Protein AF-A0A359GZG9-F1 (afdb_monomer_lite)

pLDDT: mean 92.31, std 10.07, range [51.34, 98.62]

Structure (mmCIF, N/CA/C/O backbone):
data_AF-A0A359GZG9-F1
#
_entry.id   AF-A0A359GZG9-F1
#
loop_
_atom_site.group_PDB
_atom_site.id
_atom_site.type_symbol
_atom_site.label_atom_id
_atom_site.label_alt_id
_atom_site.label_comp_id
_atom_site.label_asym_id
_atom_site.label_entity_id
_atom_site.label_seq_id
_atom_site.pdbx_PDB_ins_code
_atom_site.Cartn_x
_atom_site.Cartn_y
_atom_site.Cartn_z
_atom_site.occupancy
_atom_site.B_iso_or_equiv
_atom_site.auth_seq_id
_atom_site.auth_comp_id
_atom_site.auth_asym_id
_atom_site.auth_atom_id
_atom_site.pdbx_PDB_model_num
ATOM 1 N N . LYS A 1 1 ? 21.000 -8.031 -15.986 1.00 51.34 1 LYS A N 1
ATOM 2 C CA . LYS A 1 1 ? 21.719 -9.084 -15.213 1.00 51.34 1 LYS A CA 1
ATOM 3 C C . LYS A 1 1 ? 23.115 -8.626 -14.789 1.00 51.34 1 LYS A C 1
ATOM 5 O O . LYS A 1 1 ? 23.415 -8.759 -13.612 1.00 51.34 1 LYS A O 1
ATOM 10 N N . ASN A 1 2 ? 23.910 -8.028 -15.682 1.00 58.94 2 ASN A N 1
ATOM 11 C CA . ASN A 1 2 ? 25.268 -7.560 -15.359 1.00 58.94 2 ASN A CA 1
ATOM 12 C C . ASN A 1 2 ? 25.313 -6.458 -14.279 1.00 58.94 2 ASN A C 1
ATOM 14 O O . ASN A 1 2 ? 26.175 -6.518 -13.416 1.00 58.94 2 ASN A O 1
ATOM 18 N N . GLU A 1 3 ? 24.341 -5.538 -14.242 1.00 61.41 3 GLU A N 1
ATOM 19 C CA . GLU A 1 3 ? 24.278 -4.470 -13.218 1.00 61.41 3 GLU A CA 1
ATOM 20 C C . GLU A 1 3 ? 23.906 -4.951 -11.802 1.00 61.41 3 GLU A C 1
ATOM 22 O O . GLU A 1 3 ? 24.266 -4.321 -10.814 1.00 61.41 3 GLU A O 1
ATOM 27 N N . ILE A 1 4 ? 23.190 -6.075 -11.668 1.00 65.81 4 ILE A N 1
ATOM 28 C CA . ILE A 1 4 ? 22.900 -6.663 -10.344 1.00 65.81 4 ILE A CA 1
ATOM 29 C C . ILE A 1 4 ? 24.149 -7.394 -9.835 1.00 65.81 4 ILE A C 1
ATOM 31 O O . ILE A 1 4 ? 24.505 -7.290 -8.663 1.00 65.81 4 ILE A O 1
ATOM 35 N N . ALA A 1 5 ? 24.838 -8.102 -10.736 1.00 64.88 5 ALA A N 1
ATOM 36 C CA . ALA A 1 5 ? 26.071 -8.823 -10.440 1.00 64.88 5 ALA A CA 1
ATOM 37 C C . ALA A 1 5 ? 27.269 -7.895 -10.144 1.00 64.88 5 ALA A C 1
ATOM 39 O O . ALA A 1 5 ? 28.236 -8.344 -9.537 1.00 64.88 5 ALA A O 1
ATOM 40 N N . SER A 1 6 ? 27.207 -6.606 -10.505 1.00 73.12 6 SER A N 1
ATOM 41 C CA . SER A 1 6 ? 28.295 -5.630 -10.322 1.00 73.12 6 SER A CA 1
ATOM 42 C C . SER A 1 6 ? 28.347 -4.971 -8.934 1.00 73.12 6 SER A C 1
ATOM 44 O O . SER A 1 6 ? 28.922 -3.894 -8.789 1.00 73.12 6 SER A O 1
ATOM 46 N N . GLY A 1 7 ? 27.754 -5.589 -7.907 1.00 76.88 7 GLY A N 1
ATOM 47 C CA . GLY A 1 7 ? 27.867 -5.118 -6.521 1.00 76.88 7 GLY A CA 1
ATOM 48 C C . GLY A 1 7 ? 26.690 -4.289 -6.003 1.00 76.88 7 GLY A C 1
ATOM 49 O O . GLY A 1 7 ? 26.897 -3.411 -5.165 1.00 76.88 7 GLY A O 1
ATOM 50 N N . TYR A 1 8 ? 25.460 -4.567 -6.457 1.00 79.75 8 TYR A N 1
ATOM 51 C CA . TYR A 1 8 ? 24.255 -4.005 -5.834 1.00 79.75 8 TYR A CA 1
ATOM 52 C C . TYR A 1 8 ? 24.249 -4.266 -4.319 1.00 79.75 8 TYR A C 1
ATOM 54 O O . TYR A 1 8 ? 24.358 -5.409 -3.871 1.00 79.75 8 TYR A O 1
ATOM 62 N N . LYS A 1 9 ? 24.073 -3.201 -3.529 1.00 77.94 9 LYS A N 1
ATOM 63 C CA . LYS A 1 9 ? 23.887 -3.279 -2.077 1.00 77.94 9 LYS A CA 1
ATOM 64 C C . LYS A 1 9 ? 22.495 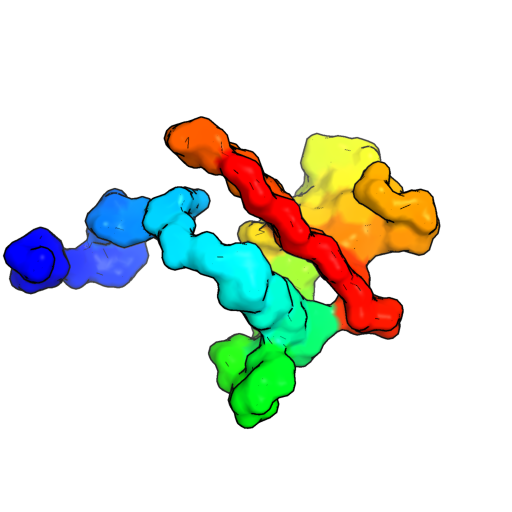-2.784 -1.705 1.00 77.94 9 LYS A C 1
ATOM 66 O O . LYS A 1 9 ? 22.167 -1.617 -1.935 1.00 77.94 9 LYS A O 1
ATOM 71 N N . THR A 1 10 ? 21.687 -3.656 -1.102 1.00 77.19 10 THR A N 1
ATOM 72 C CA . THR A 1 10 ? 20.360 -3.304 -0.578 1.00 77.19 10 THR A CA 1
ATOM 73 C C . THR A 1 10 ? 20.455 -2.081 0.335 1.00 77.19 10 THR A C 1
ATOM 75 O O . THR A 1 10 ? 21.306 -2.031 1.219 1.00 77.19 10 THR A O 1
ATOM 78 N N . GLY A 1 11 ? 19.606 -1.078 0.102 1.00 73.69 11 GLY A N 1
ATOM 79 C CA . GLY A 1 11 ? 19.588 0.170 0.877 1.00 73.69 11 GLY A CA 1
ATOM 80 C C . GLY A 1 11 ? 20.657 1.208 0.506 1.00 73.69 11 GLY A C 1
ATOM 81 O O . GLY A 1 11 ? 20.580 2.327 0.998 1.00 73.69 11 GLY A O 1
ATOM 82 N N . LEU A 1 12 ? 21.611 0.883 -0.377 1.00 72.81 12 LEU A N 1
ATOM 83 C CA . LEU A 1 12 ? 22.688 1.787 -0.817 1.00 72.81 12 LEU A CA 1
ATOM 84 C C . LEU A 1 12 ? 22.635 2.062 -2.328 1.00 72.81 12 LEU A C 1
ATOM 86 O O . LEU A 1 12 ? 22.698 3.208 -2.757 1.00 72.81 12 LEU A O 1
ATOM 90 N N . SER A 1 13 ? 22.469 1.023 -3.148 1.00 71.81 13 SER A N 1
ATOM 91 C CA . SER A 1 13 ? 22.445 1.123 -4.616 1.00 71.81 13 SER A CA 1
ATOM 92 C C . SER A 1 13 ? 21.008 1.181 -5.145 1.00 71.81 13 SER A C 1
ATOM 94 O O . SER A 1 13 ? 20.566 0.310 -5.889 1.00 71.81 13 SER A O 1
ATOM 96 N N . THR A 1 14 ? 20.239 2.181 -4.718 1.00 67.94 14 THR A N 1
ATOM 97 C CA . THR A 1 14 ? 18.786 2.249 -4.946 1.00 67.94 14 THR A CA 1
ATOM 98 C C . THR A 1 14 ? 18.325 2.504 -6.393 1.00 67.94 14 THR A C 1
ATOM 100 O O . THR A 1 14 ? 17.271 1.967 -6.730 1.00 67.94 14 THR A O 1
ATOM 103 N N . PRO A 1 15 ? 19.045 3.210 -7.295 1.00 72.69 15 PRO A N 1
ATOM 104 C CA . PRO A 1 15 ? 18.506 3.540 -8.622 1.00 72.69 15 PRO A CA 1
ATOM 105 C C . PRO A 1 15 ? 18.185 2.328 -9.505 1.00 72.69 15 PRO A C 1
ATOM 107 O O . PRO A 1 15 ? 17.220 2.370 -10.263 1.00 72.69 15 PRO A O 1
ATOM 110 N N . LEU A 1 16 ? 18.940 1.232 -9.364 1.00 76.50 16 LEU A N 1
ATOM 111 C CA . LEU A 1 16 ? 18.843 0.049 -10.229 1.00 76.50 16 LEU A CA 1
ATOM 112 C C . LEU A 1 16 ? 17.442 -0.582 -10.253 1.00 76.50 16 LEU A C 1
ATOM 114 O O . LEU A 1 16 ? 17.009 -1.105 -11.275 1.00 76.50 16 LEU A O 1
ATOM 118 N N . PHE A 1 17 ? 16.727 -0.521 -9.129 1.00 75.56 17 PHE A N 1
ATOM 119 C CA . PHE A 1 17 ? 15.367 -1.054 -9.014 1.00 75.56 17 PHE A CA 1
ATOM 120 C C . PHE A 1 17 ? 14.298 0.034 -8.971 1.00 75.56 17 PHE A C 1
ATOM 122 O O . PHE A 1 17 ? 13.119 -0.292 -8.862 1.00 75.56 17 PHE A O 1
ATOM 129 N N . SER A 1 18 ? 14.705 1.308 -9.042 1.00 81.25 18 SER A N 1
ATOM 130 C CA . SER A 1 18 ? 13.824 2.474 -8.960 1.00 81.25 18 SER A CA 1
ATOM 131 C C . SER A 1 18 ? 12.734 2.298 -7.878 1.00 81.25 18 SER A C 1
ATOM 133 O O . SER A 1 18 ? 11.537 2.271 -8.173 1.00 81.25 18 SER A O 1
ATOM 135 N N . PRO A 1 19 ? 13.121 2.110 -6.599 1.00 82.94 19 PRO A N 1
ATOM 136 C CA . PRO A 1 19 ? 12.229 1.653 -5.529 1.00 82.94 19 PRO A CA 1
ATOM 137 C C . PRO A 1 19 ? 11.108 2.643 -5.197 1.00 82.94 19 PRO A C 1
ATOM 139 O O . PRO A 1 19 ? 10.171 2.286 -4.492 1.00 82.94 19 PRO A O 1
ATOM 142 N N . THR A 1 20 ? 11.199 3.877 -5.692 1.00 85.31 20 THR A N 1
ATOM 143 C CA . THR A 1 20 ? 10.192 4.925 -5.515 1.00 85.31 20 THR A CA 1
ATOM 144 C C . THR A 1 20 ? 9.045 4.845 -6.526 1.00 85.31 20 THR A C 1
ATOM 146 O O . THR A 1 20 ? 7.984 5.395 -6.247 1.00 85.31 20 THR A O 1
ATOM 149 N N . GLY A 1 21 ? 9.217 4.179 -7.679 1.00 86.69 21 GLY A N 1
ATOM 150 C CA . GLY A 1 21 ? 8.190 4.194 -8.734 1.00 86.69 21 GLY A CA 1
ATOM 151 C C . GLY A 1 21 ? 8.413 3.311 -9.968 1.00 86.69 21 GLY A C 1
ATOM 152 O O . GLY A 1 21 ? 7.604 3.356 -10.885 1.00 86.69 21 GLY A O 1
ATOM 153 N N . GLY A 1 22 ? 9.472 2.502 -10.031 1.00 87.25 22 GLY A N 1
ATOM 154 C CA . GLY A 1 22 ? 9.775 1.645 -11.186 1.00 87.25 22 GLY A CA 1
ATOM 155 C C . GLY A 1 22 ? 9.067 0.289 -11.209 1.00 87.25 22 GLY A C 1
ATOM 156 O O . GLY A 1 22 ? 9.316 -0.510 -12.114 1.00 87.25 22 GLY A O 1
ATOM 157 N N . MET A 1 23 ? 8.212 -0.005 -10.225 1.00 89.25 23 MET A N 1
ATOM 158 C CA . MET A 1 23 ? 7.460 -1.259 -10.185 1.00 89.25 23 MET A CA 1
ATOM 159 C C . MET A 1 23 ? 6.457 -1.321 -11.344 1.00 89.25 23 MET A C 1
ATOM 161 O O . MET A 1 23 ? 5.624 -0.435 -11.504 1.00 89.25 23 MET A O 1
ATOM 165 N N . LYS A 1 24 ? 6.500 -2.413 -12.114 1.00 90.06 24 LYS A N 1
ATOM 166 C CA . LYS A 1 24 ? 5.484 -2.758 -13.117 1.00 90.06 24 LYS A CA 1
ATOM 167 C C . LYS A 1 24 ? 4.588 -3.849 -12.544 1.00 90.06 24 LYS A C 1
ATOM 169 O O . LYS A 1 24 ? 5.092 -4.888 -12.123 1.00 90.06 24 LYS A O 1
ATOM 174 N N . ILE A 1 25 ? 3.284 -3.607 -12.510 1.00 94.06 25 ILE A N 1
ATOM 175 C CA . ILE A 1 25 ? 2.306 -4.496 -11.879 1.00 94.06 25 ILE A CA 1
ATOM 176 C C . ILE A 1 25 ? 0.958 -4.380 -12.598 1.00 94.06 25 ILE A C 1
ATOM 178 O O . ILE A 1 25 ? 0.629 -3.320 -13.125 1.00 94.06 25 ILE A O 1
ATOM 182 N N . SER A 1 26 ? 0.184 -5.467 -12.646 1.00 96.12 26 SER A N 1
ATOM 183 C CA . SER A 1 26 ? -1.187 -5.426 -13.161 1.00 96.12 26 SER A CA 1
ATOM 184 C C . SER A 1 26 ? -2.143 -4.805 -12.133 1.00 96.12 26 SER A C 1
ATOM 186 O O . SER A 1 26 ? -1.870 -4.822 -10.931 1.00 96.12 26 SER A O 1
ATOM 188 N N . ALA A 1 27 ? -3.305 -4.309 -12.572 1.00 96.50 27 ALA A N 1
ATOM 189 C CA . ALA A 1 27 ? -4.334 -3.819 -11.648 1.00 96.50 27 ALA A CA 1
ATOM 190 C C . ALA A 1 27 ? -4.805 -4.916 -10.668 1.00 96.50 27 ALA A C 1
ATOM 192 O O . ALA A 1 27 ? -5.006 -4.646 -9.485 1.00 96.50 27 ALA A O 1
ATOM 193 N N . ASN A 1 28 ? -4.902 -6.167 -11.135 1.00 97.06 28 ASN A N 1
ATOM 194 C CA . ASN A 1 28 ? -5.287 -7.314 -10.308 1.00 97.06 28 ASN A CA 1
ATOM 195 C C . ASN A 1 28 ? -4.239 -7.632 -9.233 1.00 97.06 28 ASN A C 1
ATOM 197 O O . ASN A 1 28 ? -4.581 -7.855 -8.071 1.00 97.06 28 ASN A O 1
ATOM 201 N N . ASP A 1 29 ? -2.955 -7.616 -9.591 1.00 97.62 29 ASP A N 1
ATOM 202 C CA . ASP A 1 29 ? -1.881 -7.860 -8.625 1.00 97.62 29 ASP A CA 1
ATOM 203 C C . ASP A 1 29 ? -1.752 -6.703 -7.627 1.00 97.62 29 ASP A C 1
ATOM 205 O O . ASP A 1 29 ? -1.519 -6.931 -6.437 1.00 97.62 29 ASP A O 1
ATOM 209 N N . LEU A 1 30 ? -1.984 -5.462 -8.071 1.00 97.75 30 LEU A N 1
ATOM 210 C CA . LEU A 1 30 ? -2.056 -4.306 -7.180 1.00 97.75 30 LEU A CA 1
ATOM 211 C C . LEU A 1 30 ? -3.250 -4.413 -6.216 1.00 97.75 30 LEU A C 1
ATOM 213 O O . LEU A 1 30 ? -3.108 -4.092 -5.037 1.00 97.75 30 LEU A O 1
ATOM 217 N N . ALA A 1 31 ? -4.390 -4.947 -6.662 1.00 98.25 31 ALA A N 1
ATOM 218 C CA . ALA A 1 31 ? -5.530 -5.239 -5.792 1.00 98.25 31 ALA A CA 1
ATOM 219 C C . ALA A 1 31 ? -5.210 -6.343 -4.771 1.00 98.25 31 ALA A C 1
ATOM 221 O O . ALA A 1 31 ? -5.602 -6.247 -3.608 1.00 98.25 31 ALA A O 1
ATOM 222 N N . ARG A 1 32 ? -4.433 -7.367 -5.143 1.00 98.06 32 ARG A N 1
ATOM 223 C CA . ARG A 1 32 ? -3.941 -8.373 -4.187 1.00 98.06 32 ARG A CA 1
ATOM 224 C C . ARG A 1 32 ? -3.001 -7.764 -3.146 1.00 98.06 32 ARG A C 1
ATOM 226 O O . ARG A 1 32 ? -3.126 -8.076 -1.960 1.00 98.06 32 ARG A O 1
ATOM 233 N N . TYR A 1 33 ? -2.102 -6.870 -3.559 1.00 97.81 33 TYR A N 1
ATOM 234 C CA . TYR A 1 33 ? -1.241 -6.114 -2.645 1.00 97.81 33 TYR A CA 1
ATOM 235 C C . TYR A 1 33 ? -2.053 -5.218 -1.694 1.00 97.81 33 TYR A C 1
ATOM 237 O O . TYR A 1 33 ? -1.810 -5.214 -0.485 1.00 97.81 33 TYR A O 1
ATOM 245 N N . MET A 1 34 ? -3.067 -4.525 -2.217 1.00 98.44 34 MET A N 1
ATOM 246 C CA . MET A 1 34 ? -4.027 -3.742 -1.435 1.00 98.44 34 MET A CA 1
ATOM 247 C C . MET A 1 34 ? -4.731 -4.606 -0.383 1.00 98.44 34 MET A C 1
ATOM 249 O O . MET A 1 34 ? -4.716 -4.284 0.803 1.00 98.44 34 MET A O 1
ATOM 253 N N . MET A 1 35 ? -5.295 -5.744 -0.796 1.00 98.50 35 MET A N 1
ATOM 254 C CA . MET A 1 35 ? -5.976 -6.681 0.099 1.00 98.50 35 MET A CA 1
ATOM 255 C C . MET A 1 35 ? -5.039 -7.270 1.160 1.00 98.50 35 MET A C 1
ATOM 257 O O . MET A 1 35 ? -5.478 -7.535 2.276 1.00 98.50 35 MET A O 1
ATOM 261 N N . MET A 1 36 ? -3.747 -7.449 0.864 1.00 98.50 36 MET A N 1
ATOM 262 C CA . MET A 1 36 ? -2.764 -7.866 1.869 1.00 98.50 36 MET A CA 1
ATOM 263 C C . MET A 1 36 ? -2.645 -6.837 3.003 1.00 98.50 36 MET A C 1
ATOM 265 O O . MET A 1 36 ? -2.645 -7.222 4.176 1.00 98.50 36 MET A O 1
ATOM 269 N N . HIS A 1 37 ? -2.611 -5.539 2.683 1.00 98.25 37 HIS A N 1
ATOM 270 C CA . HIS A 1 37 ? -2.621 -4.470 3.690 1.00 98.25 37 HIS A CA 1
ATOM 271 C C . HIS A 1 37 ? -3.968 -4.336 4.397 1.00 98.25 37 HIS A C 1
ATOM 273 O O . HIS A 1 37 ? -3.996 -4.204 5.622 1.00 98.25 37 HIS A O 1
ATOM 279 N N . MET A 1 38 ? -5.075 -4.444 3.662 1.00 98.25 38 MET A N 1
ATOM 280 C CA . MET A 1 38 ? -6.429 -4.457 4.225 1.00 98.25 38 MET A CA 1
ATOM 281 C C . MET A 1 38 ? -6.588 -5.573 5.272 1.00 98.25 38 MET A C 1
ATOM 283 O O . MET A 1 38 ? -7.103 -5.344 6.361 1.00 98.25 38 MET A O 1
ATOM 287 N N . ASN A 1 39 ? -6.019 -6.751 4.995 1.00 98.00 39 ASN A N 1
ATOM 288 C CA . ASN A 1 39 ? -5.988 -7.911 5.891 1.00 98.00 39 ASN A CA 1
ATOM 289 C C . ASN A 1 39 ? -4.805 -7.905 6.879 1.00 98.00 39 ASN A C 1
ATOM 291 O O . ASN A 1 39 ? -4.421 -8.945 7.429 1.00 98.00 39 ASN A O 1
ATOM 295 N N . TYR A 1 40 ? -4.203 -6.739 7.113 1.00 98.00 40 TYR A N 1
ATOM 296 C CA . TYR A 1 40 ? -3.101 -6.522 8.047 1.00 98.00 40 TYR A CA 1
ATOM 297 C C . TYR A 1 40 ? -1.936 -7.510 7.888 1.00 98.00 40 TYR A C 1
ATOM 299 O O . TYR A 1 40 ? -1.495 -8.155 8.852 1.00 98.00 40 TYR A O 1
ATOM 307 N N . GLY A 1 41 ? -1.442 -7.648 6.661 1.00 98.06 41 GLY A N 1
ATOM 308 C CA . GLY A 1 41 ? -0.249 -8.419 6.331 1.00 98.06 41 GLY A CA 1
ATOM 309 C C . GLY A 1 41 ? -0.498 -9.841 5.833 1.00 98.06 41 GLY A C 1
ATOM 310 O O . GLY A 1 41 ? 0.475 -10.564 5.618 1.00 98.06 41 GLY A O 1
ATOM 311 N N . LYS A 1 42 ? -1.756 -10.278 5.692 1.00 98.44 42 LYS A N 1
ATOM 312 C CA . LYS A 1 42 ? -2.109 -11.627 5.219 1.00 98.44 42 LYS A CA 1
ATOM 313 C C . LYS A 1 42 ? -2.508 -11.579 3.747 1.00 98.44 42 LYS A C 1
ATOM 315 O O . LYS A 1 42 ? -3.431 -10.862 3.387 1.00 98.44 42 LYS A O 1
ATOM 320 N N . ASP A 1 43 ? -1.831 -12.356 2.913 1.00 97.75 43 ASP A N 1
ATOM 321 C CA . ASP A 1 43 ? -2.193 -12.507 1.506 1.00 97.75 43 ASP A CA 1
ATOM 322 C C . ASP A 1 43 ? -3.578 -13.174 1.382 1.00 97.75 43 ASP A C 1
ATOM 324 O O . ASP A 1 43 ? -3.756 -14.268 1.931 1.00 97.75 43 ASP A O 1
ATOM 328 N N . PRO A 1 44 ? -4.553 -12.562 0.681 1.00 95.88 44 PRO A N 1
ATOM 329 C CA . PRO A 1 44 ? -5.904 -13.113 0.562 1.00 95.88 44 PRO A CA 1
ATOM 330 C C . PRO A 1 44 ? -5.956 -14.438 -0.207 1.00 95.88 44 PRO A C 1
ATOM 332 O O . PRO A 1 44 ? -6.880 -15.213 0.003 1.00 95.88 44 PRO A O 1
ATOM 335 N N . VAL A 1 45 ? -4.976 -14.709 -1.078 1.00 96.44 45 VAL A N 1
ATOM 336 C CA . VAL A 1 45 ? -4.981 -15.912 -1.925 1.00 96.44 45 VAL A CA 1
ATOM 337 C C . VAL A 1 45 ? -4.334 -17.093 -1.207 1.00 96.44 45 VAL A C 1
ATOM 339 O O . VAL A 1 45 ? -4.953 -18.138 -1.045 1.00 96.44 45 VAL A O 1
ATOM 342 N N . SER A 1 46 ? -3.084 -16.949 -0.755 1.00 97.25 46 SER A N 1
ATOM 343 C CA . SER A 1 46 ? -2.364 -18.055 -0.103 1.00 97.25 46 SER A CA 1
ATOM 344 C C . SER A 1 46 ? -2.653 -18.186 1.391 1.00 97.25 46 SER A C 1
ATOM 346 O O . SER A 1 46 ? -2.262 -19.173 2.011 1.00 97.25 46 SER A O 1
ATOM 348 N N . GLY A 1 47 ? -3.241 -17.162 2.012 1.00 97.38 47 GLY A N 1
ATOM 349 C CA . GLY A 1 47 ? -3.414 -17.081 3.458 1.00 97.38 47 GLY A CA 1
ATOM 350 C C . GLY A 1 47 ? -2.111 -16.892 4.248 1.00 97.38 47 GLY A C 1
ATOM 351 O O . GLY A 1 47 ? -2.154 -16.822 5.479 1.00 97.38 47 GLY A O 1
ATOM 352 N N . LYS A 1 48 ? -0.953 -16.787 3.585 1.00 98.12 48 LYS A N 1
ATOM 353 C CA . LYS A 1 48 ? 0.338 -16.584 4.252 1.00 98.12 48 LYS A CA 1
ATOM 354 C C . LYS A 1 48 ? 0.474 -15.154 4.766 1.00 98.12 48 LYS A C 1
ATOM 356 O O . LYS A 1 48 ? -0.030 -14.200 4.175 1.00 98.12 48 LYS A O 1
ATOM 361 N N . ARG A 1 49 ? 1.193 -15.000 5.877 1.00 98.06 49 ARG A N 1
ATOM 362 C CA . ARG A 1 49 ? 1.540 -13.693 6.436 1.00 98.06 49 ARG A CA 1
ATOM 363 C C . ARG A 1 49 ? 2.831 -13.185 5.796 1.00 98.06 49 ARG A C 1
ATOM 365 O O . ARG A 1 49 ? 3.883 -13.767 6.024 1.00 98.06 49 ARG A O 1
ATOM 372 N N . ILE A 1 50 ? 2.734 -12.105 5.026 1.00 98.19 50 ILE A N 1
ATOM 373 C CA . ILE A 1 50 ? 3.868 -11.456 4.354 1.00 98.19 50 ILE A CA 1
ATOM 374 C C . ILE A 1 50 ? 4.562 -10.476 5.303 1.00 98.19 50 ILE A C 1
ATOM 376 O O . ILE A 1 50 ? 5.783 -10.471 5.410 1.00 98.19 50 ILE A O 1
ATOM 380 N N . ILE A 1 51 ? 3.776 -9.687 6.043 1.00 98.06 51 ILE A N 1
ATOM 381 C CA . ILE A 1 51 ? 4.271 -8.776 7.083 1.00 98.06 51 ILE A CA 1
ATOM 382 C C . ILE A 1 51 ? 3.484 -8.948 8.383 1.00 98.06 51 ILE A C 1
ATOM 384 O O . ILE A 1 51 ? 2.338 -9.414 8.406 1.00 98.06 51 ILE A O 1
ATOM 388 N N . SER A 1 52 ? 4.101 -8.583 9.508 1.00 98.50 52 SER A N 1
ATOM 389 C CA . SER A 1 52 ? 3.432 -8.671 10.805 1.00 98.50 52 SER A CA 1
ATOM 390 C C . SER A 1 52 ? 2.202 -7.751 10.853 1.00 98.50 52 SER A C 1
ATOM 392 O O . SER A 1 52 ? 2.189 -6.670 10.259 1.00 98.50 52 SER A O 1
ATOM 394 N N . LYS A 1 53 ? 1.174 -8.150 11.614 1.00 98.31 53 LYS A N 1
ATOM 395 C CA . LYS A 1 53 ? -0.016 -7.313 11.851 1.00 98.31 53 LYS A CA 1
ATOM 396 C C . LYS A 1 53 ? 0.371 -5.945 12.426 1.00 98.31 53 LYS A C 1
ATOM 398 O O . LYS A 1 53 ? -0.213 -4.935 12.048 1.00 98.31 53 LYS A O 1
ATOM 403 N N . LYS A 1 54 ? 1.380 -5.918 13.308 1.00 98.44 54 LYS A N 1
ATOM 404 C CA . LYS A 1 54 ? 1.931 -4.695 13.907 1.00 98.44 54 LYS A CA 1
ATOM 405 C C . LYS A 1 54 ? 2.549 -3.785 12.842 1.00 98.44 54 LYS A C 1
ATOM 407 O O . LYS A 1 54 ? 2.212 -2.610 12.802 1.00 98.44 54 LYS A O 1
ATOM 412 N N . SER A 1 55 ? 3.388 -4.328 11.959 1.00 98.19 55 SER A N 1
ATOM 413 C CA . SER A 1 55 ? 4.040 -3.571 10.881 1.00 98.19 55 SER A CA 1
ATOM 414 C C . SER A 1 55 ? 3.026 -2.999 9.891 1.00 98.19 55 SER A C 1
ATOM 416 O O . SER A 1 55 ? 3.106 -1.823 9.564 1.00 98.19 55 SER A O 1
ATOM 418 N N . SER A 1 56 ? 2.038 -3.794 9.465 1.00 97.75 56 SER A N 1
ATOM 419 C CA . SER A 1 56 ? 0.997 -3.315 8.543 1.00 97.75 56 SER A CA 1
ATOM 420 C C . SER A 1 56 ? 0.172 -2.180 9.160 1.00 97.75 56 SER A C 1
ATOM 422 O O . SER A 1 56 ? -0.009 -1.143 8.531 1.00 97.75 56 SER A O 1
ATOM 424 N N . LYS A 1 57 ? -0.239 -2.308 10.431 1.00 97.50 57 LYS A N 1
ATOM 425 C CA . LYS A 1 57 ? -0.920 -1.218 11.151 1.00 97.50 57 LYS A CA 1
ATOM 426 C C . LYS A 1 57 ? -0.050 0.027 11.301 1.00 97.50 57 LYS A C 1
ATOM 428 O O . LYS A 1 57 ? -0.558 1.133 11.158 1.00 97.50 57 LYS A O 1
ATOM 433 N N . LEU A 1 58 ? 1.243 -0.147 11.569 1.00 98.12 58 LEU A N 1
ATOM 434 C CA . LEU A 1 58 ? 2.178 0.969 11.676 1.00 98.12 58 LEU A CA 1
ATOM 435 C C . LEU A 1 58 ? 2.288 1.725 10.345 1.00 98.12 58 LEU A C 1
ATOM 437 O O . LEU A 1 58 ? 2.288 2.948 10.353 1.00 98.12 58 LEU A O 1
ATOM 441 N N . MET A 1 59 ? 2.300 1.022 9.204 1.00 98.00 59 MET A N 1
ATOM 442 C CA . MET A 1 59 ? 2.295 1.672 7.884 1.00 98.00 59 MET A CA 1
ATOM 443 C C . MET A 1 59 ? 1.037 2.506 7.643 1.00 98.00 59 MET A C 1
ATOM 445 O O . MET A 1 59 ? 1.110 3.561 7.024 1.00 98.00 59 MET A O 1
ATOM 449 N N . GLN A 1 60 ? -0.099 2.042 8.162 1.00 97.44 60 GLN A N 1
ATOM 450 C CA . GLN A 1 60 ? -1.401 2.693 8.036 1.00 97.44 60 GLN A CA 1
ATOM 451 C C . GLN A 1 60 ? -1.634 3.809 9.065 1.00 97.44 60 GLN A C 1
ATOM 453 O O . GLN A 1 60 ? -2.648 4.496 8.978 1.00 97.44 60 GLN A O 1
ATOM 458 N N . THR A 1 61 ? -0.758 3.966 10.062 1.00 97.50 61 THR A N 1
ATOM 459 C CA . THR A 1 61 ? -0.936 4.949 11.139 1.00 97.50 61 THR A CA 1
ATOM 460 C C . THR A 1 61 ? -0.557 6.347 10.640 1.00 97.50 61 THR A C 1
ATOM 462 O O . THR A 1 61 ? 0.531 6.503 10.081 1.00 97.50 61 THR A O 1
ATOM 465 N N . PRO A 1 62 ? -1.418 7.362 10.836 1.00 96.94 62 PRO A N 1
ATOM 466 C CA . PRO A 1 62 ? -1.107 8.732 10.451 1.00 96.94 62 PRO A CA 1
ATOM 467 C C . PRO A 1 62 ? 0.052 9.266 11.299 1.00 96.94 62 PRO A C 1
ATOM 469 O O . PRO A 1 62 ? 0.041 9.136 12.522 1.00 96.94 62 PRO A O 1
ATOM 472 N N . VAL A 1 63 ? 1.052 9.857 10.647 1.00 97.31 63 VAL A N 1
ATOM 473 C CA . VAL A 1 63 ? 2.215 10.476 11.306 1.00 97.31 63 VAL A CA 1
ATOM 474 C C . VAL A 1 63 ? 2.167 11.993 11.169 1.00 97.31 63 VAL A C 1
ATOM 476 O O . VAL A 1 63 ? 2.459 12.703 12.126 1.00 97.31 63 VAL A O 1
ATOM 479 N N . ILE A 1 64 ? 1.782 12.490 9.994 1.00 97.69 64 ILE A N 1
ATOM 480 C CA . ILE A 1 64 ? 1.690 13.921 9.712 1.00 97.69 64 ILE A CA 1
ATOM 481 C C . ILE A 1 64 ? 0.429 14.233 8.911 1.00 97.69 64 ILE A C 1
ATOM 483 O O . ILE A 1 64 ? 0.018 13.452 8.051 1.00 97.69 64 ILE A O 1
ATOM 487 N N . GLU A 1 65 ? -0.188 15.377 9.186 1.00 97.56 65 GLU A N 1
ATOM 488 C CA . GLU A 1 65 ? -1.248 15.925 8.345 1.00 97.56 65 GLU A CA 1
ATOM 489 C C . GLU A 1 65 ? -0.629 16.623 7.128 1.00 97.56 65 GLU A C 1
ATOM 491 O O . GLU A 1 65 ? 0.324 17.387 7.253 1.00 97.56 65 GLU A O 1
ATOM 496 N N . THR A 1 66 ? -1.151 16.335 5.938 1.00 97.06 66 THR A N 1
ATOM 497 C CA . THR A 1 66 ? -0.658 16.920 4.674 1.00 97.06 66 THR A CA 1
ATOM 498 C C . THR A 1 66 ? -1.616 17.961 4.107 1.00 97.06 66 THR A C 1
ATOM 500 O O . THR A 1 66 ? -1.201 18.858 3.379 1.00 97.06 66 THR A O 1
ATOM 503 N N . SER A 1 67 ? -2.900 17.852 4.446 1.00 96.25 67 SER A N 1
ATOM 504 C CA . SER A 1 67 ? -3.944 18.854 4.226 1.00 96.25 67 SER A CA 1
ATOM 505 C C . SER A 1 67 ? -5.159 18.487 5.092 1.00 96.25 67 SER A C 1
ATOM 507 O O . SER A 1 67 ? -5.229 17.338 5.532 1.00 96.25 67 SER A O 1
ATOM 509 N N . PRO A 1 68 ? -6.150 19.381 5.279 1.00 96.88 68 PRO A N 1
ATOM 510 C CA . PRO A 1 68 ? -7.356 19.058 6.040 1.00 96.88 68 PRO A CA 1
ATOM 511 C C . PRO A 1 68 ? -8.005 17.766 5.542 1.00 96.88 68 PRO A C 1
ATOM 513 O O . PRO A 1 68 ? -8.397 17.709 4.380 1.00 96.88 68 PRO A O 1
ATOM 516 N N . GLY A 1 69 ? -8.096 16.730 6.379 1.00 95.69 69 GLY A N 1
ATOM 517 C CA . GLY A 1 69 ? -8.665 15.422 6.008 1.00 95.69 69 GLY A CA 1
ATOM 518 C C . GLY A 1 69 ? -7.728 14.472 5.243 1.00 95.69 69 GLY A C 1
ATOM 519 O O . GLY A 1 69 ? -8.177 13.427 4.776 1.00 9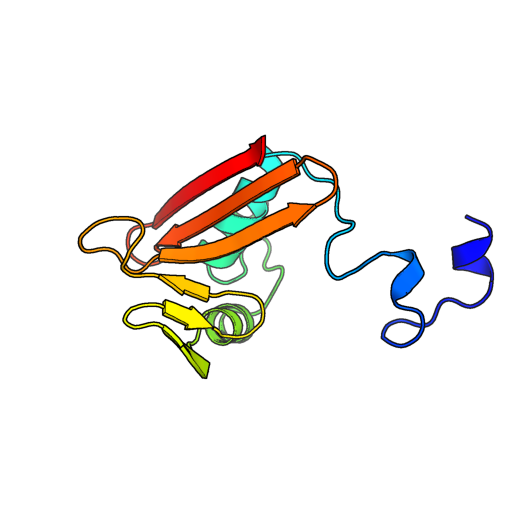5.69 69 GLY A O 1
ATOM 520 N N . GLU A 1 70 ? -6.440 14.806 5.119 1.00 97.56 70 GLU A N 1
ATOM 521 C CA . GLU A 1 70 ? -5.406 13.964 4.507 1.00 97.56 70 GLU A CA 1
ATOM 522 C C . GLU A 1 70 ? -4.192 13.823 5.428 1.00 97.56 70 GLU A C 1
ATOM 524 O O . GLU A 1 70 ? -3.571 14.809 5.830 1.00 97.56 70 GLU A O 1
ATOM 529 N N . THR A 1 71 ? -3.763 12.595 5.683 1.00 98.31 71 THR A N 1
ATOM 530 C CA . THR A 1 71 ? -2.579 12.313 6.508 1.00 98.31 71 THR A CA 1
ATOM 531 C C . THR A 1 71 ? -1.635 11.355 5.807 1.00 98.31 71 THR A C 1
ATOM 533 O O . THR A 1 71 ? -2.043 10.609 4.920 1.00 98.31 71 THR A O 1
ATOM 536 N N . TYR A 1 72 ? -0.368 11.354 6.205 1.00 97.62 72 TYR A N 1
ATOM 537 C CA . TYR A 1 72 ? 0.651 10.464 5.664 1.00 97.62 72 TYR A CA 1
ATOM 538 C C . TYR A 1 72 ? 1.341 9.684 6.785 1.00 97.62 72 TYR A C 1
ATOM 540 O O . TYR A 1 72 ? 1.621 10.227 7.855 1.00 97.62 72 TYR A O 1
ATOM 548 N N . GLY A 1 73 ? 1.580 8.398 6.537 1.00 95.06 73 GLY A N 1
ATOM 549 C CA . GLY A 1 73 ? 2.288 7.460 7.406 1.00 95.06 73 GLY A CA 1
ATOM 550 C C . GLY A 1 73 ? 3.530 6.898 6.714 1.00 95.06 73 GLY A C 1
ATOM 551 O O . GLY A 1 73 ? 4.250 7.612 6.017 1.00 95.06 73 GLY A O 1
ATOM 552 N N . MET A 1 74 ? 3.794 5.598 6.865 1.00 96.31 74 MET A N 1
ATOM 553 C CA . MET A 1 74 ? 4.918 4.961 6.163 1.00 96.31 74 MET A CA 1
ATOM 554 C C . MET A 1 74 ? 4.471 4.471 4.783 1.00 96.31 74 MET A C 1
ATOM 556 O O . MET A 1 74 ? 3.955 3.361 4.646 1.00 96.31 74 MET A O 1
ATOM 560 N N . ALA A 1 75 ? 4.680 5.319 3.771 1.00 95.50 75 ALA A N 1
ATOM 561 C CA . ALA A 1 75 ? 4.349 5.081 2.359 1.00 95.50 75 ALA A CA 1
ATOM 562 C C . ALA A 1 75 ? 2.852 4.861 2.050 1.00 95.50 75 ALA A C 1
ATOM 564 O O . ALA A 1 75 ? 2.492 4.513 0.927 1.00 95.50 75 ALA A O 1
ATOM 565 N N . LEU A 1 76 ? 1.973 5.093 3.026 1.00 97.50 76 LEU A N 1
ATOM 566 C CA . LEU A 1 76 ? 0.523 5.110 2.865 1.00 97.50 76 LEU A CA 1
ATOM 567 C C . LEU A 1 76 ? -0.018 6.438 3.380 1.00 97.50 76 LEU A C 1
ATOM 569 O O . LEU A 1 76 ? 0.504 7.004 4.340 1.00 97.50 76 LEU A O 1
ATOM 573 N N . ARG A 1 77 ? -1.086 6.910 2.748 1.00 97.62 77 ARG A N 1
ATOM 574 C CA . ARG A 1 77 ? -1.854 8.077 3.173 1.00 97.62 77 ARG A CA 1
ATOM 575 C C . ARG A 1 77 ? -3.246 7.667 3.623 1.00 97.62 77 ARG A C 1
ATOM 577 O O . ARG A 1 77 ? -3.751 6.656 3.138 1.00 97.62 77 ARG A O 1
ATOM 584 N N . GLN A 1 78 ? -3.854 8.448 4.507 1.00 98.00 78 GLN A N 1
ATOM 585 C CA . GLN A 1 78 ? -5.284 8.361 4.792 1.00 98.00 78 GLN A CA 1
ATOM 586 C C . GLN A 1 78 ? -6.001 9.574 4.210 1.00 98.00 78 GLN A C 1
ATOM 588 O O . GLN A 1 78 ? -5.499 10.686 4.346 1.00 98.00 78 GLN A O 1
ATOM 593 N N . SER A 1 79 ? -7.174 9.350 3.627 1.00 97.75 79 SER A N 1
ATOM 594 C CA . SER A 1 79 ? -8.019 10.366 3.007 1.00 97.75 79 SER A CA 1
ATOM 595 C C . SER A 1 79 ? -9.467 10.202 3.452 1.00 97.75 79 SER A C 1
ATOM 597 O O . SER A 1 79 ? -10.032 9.116 3.312 1.00 97.75 79 SER A O 1
ATOM 599 N N . SER A 1 80 ? -10.090 11.283 3.920 1.00 97.56 80 SER A N 1
ATOM 600 C CA . SER A 1 80 ? -11.548 11.366 4.105 1.00 97.56 80 SER A CA 1
ATOM 601 C C . SER A 1 80 ? -12.280 12.017 2.924 1.00 97.56 80 SER A C 1
ATOM 603 O O . SER A 1 80 ? -13.485 12.257 2.989 1.00 97.56 80 SER A O 1
ATOM 605 N N . LYS A 1 81 ? -11.558 12.330 1.839 1.00 96.62 81 LYS A N 1
ATOM 606 C CA . LYS A 1 81 ? -12.073 13.084 0.683 1.00 96.62 81 LYS A CA 1
ATOM 607 C C . LYS A 1 81 ? -12.509 12.208 -0.486 1.00 96.62 81 LYS A C 1
ATOM 609 O O . LYS A 1 81 ? -13.180 12.704 -1.384 1.00 96.62 81 LYS A O 1
ATOM 614 N N . LEU A 1 82 ? -12.108 10.936 -0.504 1.00 95.25 82 LEU A N 1
ATOM 615 C CA . LEU A 1 82 ? -12.373 10.042 -1.635 1.00 95.25 82 LEU A CA 1
ATOM 616 C C . LEU A 1 82 ? -13.815 9.534 -1.672 1.00 95.25 82 LEU A C 1
ATOM 618 O O . LEU A 1 82 ? -14.429 9.517 -2.734 1.00 95.25 82 LEU A O 1
ATOM 622 N N . ILE A 1 83 ? -14.346 9.101 -0.528 1.00 96.25 83 ILE A N 1
ATOM 623 C CA . ILE A 1 83 ? -15.714 8.593 -0.405 1.00 96.25 83 ILE A CA 1
ATOM 624 C C . ILE A 1 83 ? -16.338 9.229 0.843 1.00 96.25 83 ILE A C 1
ATOM 626 O O . ILE A 1 83 ? -15.757 9.112 1.925 1.00 96.25 83 ILE A O 1
ATOM 630 N N . PRO A 1 84 ? -17.500 9.901 0.727 1.00 96.62 84 PRO A N 1
ATOM 631 C CA . PRO A 1 84 ? -18.165 10.511 1.872 1.00 96.62 84 PRO A CA 1
ATOM 632 C C . PRO A 1 84 ?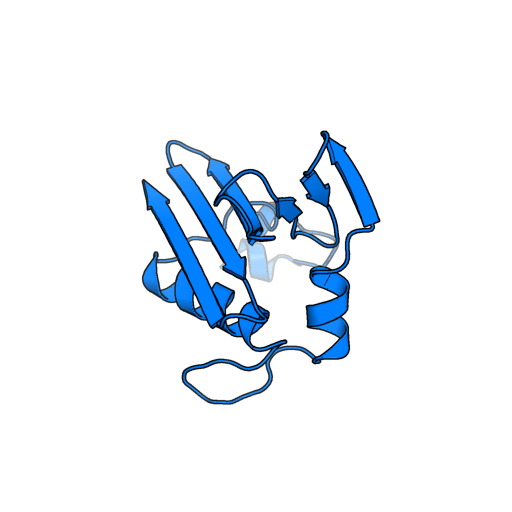 -18.411 9.507 3.004 1.00 96.62 84 PRO A C 1
ATOM 634 O O . PRO A 1 84 ? -19.007 8.454 2.795 1.00 96.62 84 PRO A O 1
ATOM 637 N N . GLY A 1 85 ? -17.965 9.851 4.214 1.00 96.75 85 GLY A N 1
ATOM 638 C CA . GLY A 1 85 ? -18.132 9.012 5.405 1.00 96.75 85 GLY A CA 1
ATOM 639 C C . GLY A 1 85 ? -17.100 7.890 5.566 1.00 96.75 85 GLY A C 1
ATOM 640 O O . GLY A 1 85 ? -17.202 7.122 6.523 1.00 96.75 85 GLY A O 1
ATOM 641 N N . GLU A 1 86 ? -16.101 7.804 4.683 1.00 97.88 86 GLU A N 1
ATOM 642 C CA . GLU A 1 86 ? -15.055 6.780 4.728 1.00 97.88 86 GLU A CA 1
ATOM 643 C C . GLU A 1 86 ? -13.670 7.375 4.972 1.00 97.88 86 GLU A C 1
ATOM 645 O O . GLU A 1 86 ? -13.351 8.463 4.496 1.00 97.88 86 GLU A O 1
ATOM 650 N N . ILE A 1 87 ? -12.822 6.634 5.691 1.00 97.62 87 ILE A N 1
ATOM 651 C CA . ILE A 1 87 ? -11.396 6.949 5.842 1.00 97.62 87 ILE A CA 1
ATOM 652 C C . ILE A 1 87 ? -10.613 5.931 5.020 1.00 97.62 87 ILE A C 1
ATOM 654 O O . ILE A 1 87 ? -10.347 4.813 5.458 1.00 97.62 87 ILE A O 1
ATOM 658 N N . MET A 1 88 ? -10.251 6.331 3.811 1.00 98.25 88 MET A N 1
ATOM 659 C CA . MET A 1 88 ? -9.576 5.479 2.843 1.00 98.25 88 MET A CA 1
ATOM 660 C C . MET A 1 88 ? -8.066 5.519 3.057 1.00 98.25 88 MET A C 1
ATOM 662 O O . MET A 1 88 ? -7.490 6.593 3.195 1.00 98.25 88 MET A O 1
ATOM 666 N N . ILE A 1 89 ? -7.406 4.365 3.035 1.00 98.56 89 ILE A N 1
ATOM 667 C CA . ILE A 1 89 ? -5.957 4.231 3.224 1.00 98.56 89 ILE A CA 1
ATOM 668 C C . ILE A 1 89 ? -5.328 3.755 1.926 1.00 98.56 89 ILE A C 1
ATOM 670 O O . ILE A 1 89 ? -5.836 2.820 1.316 1.00 98.56 89 ILE A O 1
ATOM 674 N N . GLY A 1 90 ? -4.232 4.362 1.481 1.00 98.00 90 GLY A N 1
ATOM 675 C CA . GLY A 1 90 ? -3.706 4.023 0.166 1.00 98.00 90 GLY A CA 1
ATOM 676 C C . GLY A 1 90 ? -2.556 4.874 -0.330 1.00 98.00 90 GLY A C 1
ATOM 677 O O . GLY A 1 90 ? -1.828 5.486 0.450 1.00 98.00 90 GLY A O 1
ATOM 678 N N . HIS A 1 91 ? -2.381 4.902 -1.648 1.00 97.38 91 HIS A N 1
ATOM 679 C CA . HIS A 1 91 ? -1.423 5.772 -2.317 1.00 97.38 91 HIS A CA 1
ATOM 680 C C . HIS A 1 91 ? -1.810 6.004 -3.785 1.00 97.38 91 HIS A C 1
ATOM 682 O O . HIS A 1 91 ? -2.491 5.187 -4.407 1.00 97.38 91 HIS A O 1
ATOM 688 N N . THR A 1 92 ? -1.338 7.115 -4.346 1.00 96.25 92 THR A N 1
ATOM 689 C CA . THR A 1 92 ? -1.449 7.442 -5.774 1.00 96.25 92 THR A CA 1
ATOM 690 C C . THR A 1 92 ? -0.109 7.255 -6.487 1.00 96.25 92 THR A C 1
ATOM 692 O O . THR A 1 92 ? 0.949 7.349 -5.866 1.00 96.25 92 THR A O 1
ATOM 695 N N . GLY A 1 93 ? -0.127 7.009 -7.790 1.00 94.44 93 GLY A N 1
ATOM 696 C CA . GLY A 1 93 ? 1.058 6.918 -8.637 1.00 94.44 93 GLY A CA 1
ATOM 697 C C . GLY A 1 93 ? 0.896 7.773 -9.888 1.00 94.44 93 GLY A C 1
ATOM 698 O O . GLY A 1 93 ? -0.195 7.865 -10.445 1.00 94.44 93 GLY A O 1
ATOM 699 N N . SER A 1 94 ? 1.981 8.418 -10.312 1.00 92.88 94 SER A N 1
ATOM 700 C CA . SER A 1 94 ? 2.041 9.191 -11.555 1.00 92.88 94 SER A CA 1
ATOM 701 C C . SER A 1 94 ? 3.459 9.118 -12.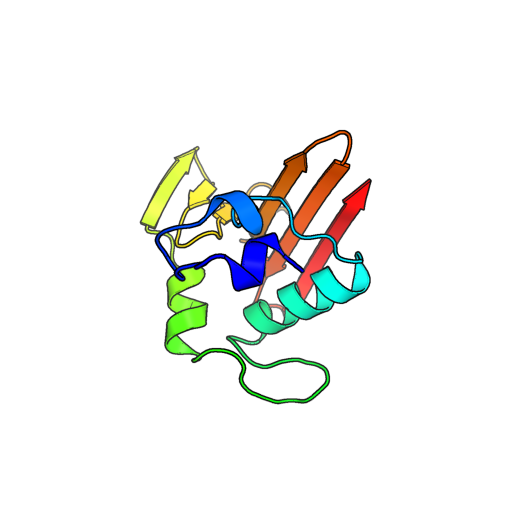107 1.00 92.88 94 SER A C 1
ATOM 703 O O . SER A 1 94 ? 4.375 9.669 -11.496 1.00 92.88 94 SER A O 1
ATOM 705 N N . ALA A 1 95 ? 3.656 8.433 -13.233 1.00 87.69 95 ALA A N 1
ATOM 706 C CA . ALA A 1 95 ? 4.967 8.319 -13.871 1.00 87.69 95 ALA A CA 1
ATOM 707 C C . ALA A 1 95 ? 4.842 7.943 -15.351 1.00 87.69 95 ALA A C 1
ATOM 709 O O . ALA A 1 95 ? 4.128 7.009 -15.690 1.00 87.69 95 ALA A O 1
ATOM 710 N N . TYR A 1 96 ? 5.586 8.627 -16.227 1.00 84.56 96 TYR A N 1
ATOM 711 C CA . TYR A 1 96 ? 5.758 8.242 -17.639 1.00 84.56 96 TYR A CA 1
ATOM 712 C C . TYR A 1 96 ? 4.444 7.965 -18.401 1.00 84.56 96 TYR A C 1
ATOM 714 O O . TYR A 1 96 ? 4.360 7.012 -19.170 1.00 84.56 96 TYR A O 1
ATOM 722 N N . GLY A 1 97 ? 3.417 8.790 -18.174 1.00 87.44 97 GLY A N 1
ATOM 723 C CA . GLY A 1 97 ? 2.100 8.646 -18.808 1.00 87.44 97 GLY A CA 1
ATOM 724 C C . GLY A 1 97 ? 1.141 7.683 -18.103 1.00 87.44 97 GLY A C 1
ATOM 725 O O . GLY A 1 97 ? -0.008 7.605 -18.513 1.00 87.44 97 GLY A O 1
ATOM 726 N N . LEU A 1 98 ? 1.582 7.006 -17.038 1.00 90.56 98 LEU A N 1
ATOM 727 C CA . LEU A 1 98 ? 0.739 6.165 -16.195 1.00 90.56 98 LEU A CA 1
ATOM 728 C C . LEU A 1 98 ? 0.204 6.950 -14.997 1.00 90.56 98 LEU A C 1
ATOM 730 O O . LEU A 1 98 ? 0.979 7.581 -14.270 1.00 90.56 98 LEU A O 1
ATOM 734 N N . TYR A 1 99 ? -1.096 6.815 -14.746 1.00 94.75 99 TYR A N 1
ATOM 735 C CA . TYR A 1 99 ? -1.738 7.231 -13.499 1.00 94.75 99 TYR A CA 1
ATOM 736 C C . TYR A 1 99 ? -2.307 6.019 -12.780 1.00 94.75 99 TYR A C 1
ATOM 738 O O . TYR A 1 99 ? -2.925 5.151 -13.392 1.00 94.75 99 TYR A O 1
ATOM 746 N N . SER A 1 100 ? -2.118 5.956 -11.466 1.00 95.88 100 SER A N 1
ATOM 747 C CA . SER A 1 100 ? -2.689 4.891 -10.652 1.00 95.88 100 SER A CA 1
ATOM 748 C C . SER A 1 100 ? -3.156 5.374 -9.287 1.00 95.88 100 SER A C 1
ATOM 750 O O . SER A 1 100 ? -2.676 6.368 -8.736 1.00 95.88 100 SER A O 1
ATOM 752 N N . ALA A 1 101 ? -4.110 4.647 -8.724 1.00 97.06 101 ALA A N 1
ATOM 753 C CA . ALA A 1 101 ? -4.568 4.831 -7.358 1.00 97.06 101 ALA A CA 1
ATOM 754 C C . ALA A 1 101 ? -4.896 3.471 -6.748 1.00 97.06 101 ALA A C 1
ATOM 756 O O . ALA A 1 101 ? -5.423 2.590 -7.424 1.00 97.06 101 ALA A O 1
ATOM 757 N N . MET A 1 102 ? -4.585 3.309 -5.467 1.00 98.19 102 MET A N 1
ATOM 758 C CA . MET A 1 102 ? -4.920 2.123 -4.688 1.00 98.19 102 MET A CA 1
ATOM 759 C C . MET A 1 102 ? -5.327 2.574 -3.295 1.00 98.19 102 MET A C 1
ATOM 761 O O . MET A 1 102 ? -4.502 3.149 -2.589 1.00 98.19 102 MET A O 1
ATOM 765 N N . PHE A 1 103 ? -6.587 2.346 -2.925 1.00 98.50 103 PHE A N 1
ATOM 7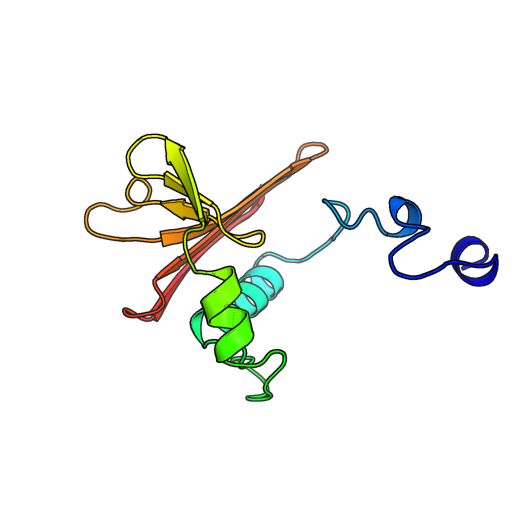66 C CA . PHE A 1 103 ? -7.160 2.778 -1.650 1.00 98.50 103 PHE A CA 1
ATOM 767 C C . PHE A 1 103 ? -8.114 1.735 -1.070 1.00 98.50 103 PHE A C 1
ATOM 769 O O . PHE A 1 103 ? -8.875 1.116 -1.806 1.00 98.50 103 PHE A O 1
ATOM 776 N N . PHE A 1 104 ? -8.120 1.570 0.250 1.00 98.62 104 PHE A N 1
ATOM 777 C CA . PHE A 1 104 ? -8.944 0.592 0.958 1.00 98.62 104 PHE A CA 1
ATOM 778 C C . PHE A 1 104 ? -9.443 1.103 2.312 1.00 98.62 104 PHE A C 1
ATOM 780 O O . PHE A 1 104 ? -8.776 1.903 2.963 1.00 98.62 104 PHE A O 1
ATOM 787 N N . GLU A 1 105 ? -10.584 0.583 2.764 1.00 98.25 105 GLU A N 1
ATOM 788 C CA . GLU A 1 105 ? -11.092 0.746 4.128 1.00 98.25 105 GLU A CA 1
ATOM 789 C C . GLU A 1 105 ? -11.030 -0.630 4.829 1.00 98.25 105 GLU A C 1
ATOM 791 O O . GLU A 1 105 ? -11.746 -1.565 4.451 1.00 98.25 105 GLU A O 1
ATOM 796 N N . PRO A 1 106 ? -10.132 -0.816 5.816 1.00 96.56 106 PRO A N 1
ATOM 797 C CA . PRO A 1 106 ? -9.863 -2.134 6.388 1.00 96.56 106 PRO 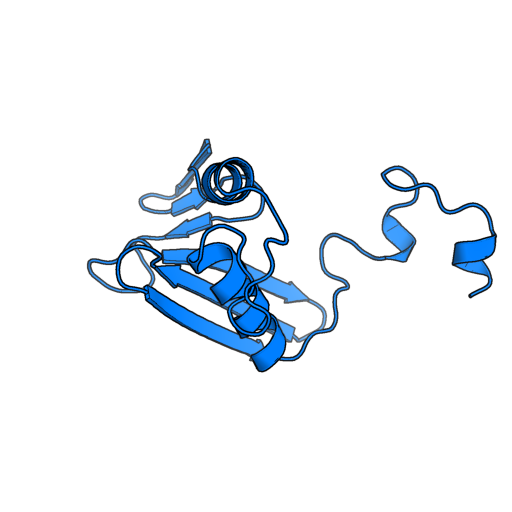A CA 1
ATOM 798 C C . PRO A 1 106 ? -10.915 -2.634 7.392 1.00 96.56 106 PRO A C 1
ATOM 800 O O . PRO A 1 106 ? -10.921 -3.822 7.704 1.00 96.56 106 PRO A O 1
ATOM 803 N N . LYS A 1 107 ? -11.786 -1.774 7.932 1.00 96.31 107 LYS A N 1
ATOM 804 C CA . LYS A 1 107 ? -12.846 -2.162 8.880 1.00 96.31 107 LYS A CA 1
ATOM 805 C C . LYS A 1 107 ? -14.092 -2.695 8.166 1.00 96.31 107 LYS A C 1
ATOM 807 O O . LYS A 1 107 ? -14.721 -3.621 8.665 1.00 96.31 107 LYS A O 1
ATOM 812 N N . LYS A 1 108 ? -14.437 -2.110 7.022 1.00 97.69 108 LYS A N 1
ATOM 813 C CA . LYS A 1 108 ? -15.572 -2.440 6.155 1.00 97.69 108 LYS A CA 1
ATOM 814 C C . LYS A 1 108 ? -15.184 -3.422 5.053 1.00 97.69 108 LYS A C 1
ATOM 816 O O . LYS A 1 108 ? -16.059 -4.073 4.498 1.00 97.69 108 LYS A O 1
ATOM 821 N N . GLY A 1 109 ? -13.888 -3.571 4.770 1.00 96.81 109 GLY A N 1
ATOM 822 C CA . GLY A 1 109 ? -13.368 -4.642 3.921 1.00 96.81 109 GLY A CA 1
ATOM 823 C C . GLY A 1 109 ? -13.558 -4.402 2.425 1.00 96.81 109 GLY A C 1
ATOM 824 O O . GLY A 1 109 ? -13.806 -5.351 1.685 1.00 96.81 109 GLY A O 1
ATOM 825 N N . PHE A 1 110 ? -13.448 -3.152 1.970 1.00 98.19 110 PHE A N 1
ATOM 826 C CA . PHE A 1 110 ? -13.550 -2.801 0.551 1.00 98.19 110 PHE A CA 1
ATOM 827 C C . PHE A 1 110 ? -12.392 -1.902 0.106 1.00 98.19 110 PHE A C 1
ATOM 829 O O . PHE A 1 110 ? -11.724 -1.262 0.920 1.00 98.19 110 PHE A O 1
ATOM 836 N N . GLY A 1 111 ? -12.143 -1.846 -1.202 1.00 98.06 111 GLY A N 1
ATOM 837 C CA . GLY A 1 111 ? -11.122 -0.981 -1.779 1.00 98.06 111 GLY A CA 1
ATOM 838 C C . GLY A 1 111 ? -11.234 -0.855 -3.292 1.00 98.06 111 GLY A C 1
ATOM 839 O O . GLY A 1 111 ? -11.996 -1.577 -3.932 1.00 98.06 111 GLY A O 1
ATOM 840 N N . ILE A 1 112 ? -10.479 0.087 -3.846 1.00 97.81 112 ILE A N 1
ATOM 841 C CA . ILE A 1 112 ? -10.497 0.472 -5.255 1.00 97.81 112 ILE A CA 1
ATOM 842 C C . ILE A 1 112 ? -9.059 0.526 -5.768 1.00 97.81 112 ILE A C 1
ATOM 844 O O . ILE A 1 112 ? -8.165 1.064 -5.110 1.00 97.81 112 ILE A O 1
ATOM 848 N N . VAL A 1 113 ? -8.867 -0.000 -6.976 1.00 98.12 113 VAL A N 1
ATOM 849 C CA . VAL A 1 113 ? -7.649 0.170 -7.766 1.00 98.12 113 VAL A CA 1
ATOM 850 C C . VAL A 1 113 ? -8.016 0.789 -9.111 1.00 98.12 113 VAL A C 1
ATOM 852 O O . VAL A 1 113 ? -8.961 0.351 -9.761 1.00 98.12 113 VAL A O 1
ATOM 855 N N . MET A 1 114 ? -7.249 1.793 -9.527 1.00 96.38 114 MET A N 1
ATOM 856 C CA . MET A 1 114 ? -7.337 2.446 -10.833 1.00 96.38 114 MET A CA 1
ATOM 857 C C . MET A 1 114 ? -5.950 2.450 -11.476 1.00 96.38 114 MET A C 1
ATOM 859 O O . MET A 1 114 ? -4.956 2.680 -10.785 1.00 96.38 114 MET A O 1
ATOM 863 N N . MET A 1 115 ? -5.888 2.223 -12.790 1.00 95.19 115 MET A N 1
ATOM 864 C CA . MET A 1 115 ? -4.675 2.366 -13.593 1.00 95.19 115 MET A CA 1
ATOM 865 C C . MET A 1 115 ? -5.044 2.770 -15.026 1.00 95.19 115 MET A C 1
ATOM 867 O O . MET A 1 115 ? -5.941 2.155 -15.603 1.00 95.19 115 MET A O 1
ATOM 871 N N . THR A 1 116 ? -4.371 3.782 -15.575 1.00 92.44 116 THR A N 1
ATOM 872 C CA . THR A 1 116 ? -4.547 4.286 -16.951 1.00 92.44 116 THR A CA 1
ATOM 873 C C . THR A 1 116 ? -3.205 4.554 -17.597 1.00 92.44 116 THR A C 1
ATOM 875 O O . THR A 1 116 ? -2.339 5.084 -16.859 1.00 92.44 116 THR A O 1
#

Radius of gyration: 15.72 Å; chains: 1; bounding box: 46×37×33 Å

Foldseek 3Di:
DVVVVPDDDPPPNCVVCVVVANDDDDLVVLVQVLLCLLVQQARPPPRDRNDHSVVSVQQQDFDAAPDVQWGHGNQKIWHCPPDPPATWIWDWDDDDPKTWTWIDGSVVRDIDIDID

Sequence (116 aa):
KNEIASGYKTGLSTPLFSPTGGMKISANDLARYMMMHMNYGKDPVSGKRIISKKSSKLMQTPVIETSPGETYGMALRQSSKLIPGEIMIGHTGSAYGLYSAMFFEPKKGFGIVMMT

Secondary structure (DSSP, 8-state):
-HHHHTT--TTTSGGGG-TTT-----HHHHHHHHHHHHTTTB-TTT--BSS-HHHHHHHHS--EEEETTEEE-SS-EEESSSSTT--EEEEEEEETTEEEEEEEETTTTEEEEEE-